Protein AF-A0A9P7DK66-F1 (afdb_monomer_lite)

Structure (mmCIF, N/CA/C/O backbone):
data_AF-A0A9P7DK66-F1
#
_entry.id   AF-A0A9P7DK66-F1
#
loop_
_atom_site.group_PDB
_atom_site.id
_atom_site.type_symbol
_atom_site.label_atom_id
_atom_site.label_alt_id
_atom_site.label_comp_id
_atom_site.label_asym_id
_atom_site.label_entity_id
_atom_site.label_seq_id
_atom_site.pdbx_PDB_ins_code
_atom_site.Cartn_x
_atom_site.Cartn_y
_atom_site.Cartn_z
_atom_site.occupancy
_atom_site.B_iso_or_equiv
_atom_site.auth_seq_id
_atom_site.auth_comp_id
_atom_site.auth_asym_id
_atom_site.auth_atom_id
_atom_site.pdbx_PDB_model_num
ATOM 1 N N . MET A 1 1 ? 29.834 6.081 -9.379 1.00 50.38 1 MET A N 1
ATOM 2 C CA . MET A 1 1 ? 28.727 6.744 -10.091 1.00 50.38 1 MET A CA 1
ATOM 3 C C . MET A 1 1 ? 27.559 5.794 -9.949 1.00 50.38 1 MET A C 1
ATOM 5 O O . MET A 1 1 ? 27.629 4.728 -10.540 1.00 50.38 1 MET A O 1
ATOM 9 N N . THR A 1 2 ? 26.635 6.073 -9.030 1.00 57.19 2 THR A N 1
ATOM 10 C CA . THR A 1 2 ? 25.495 5.184 -8.749 1.00 57.19 2 THR A CA 1
ATOM 11 C C . THR A 1 2 ? 24.680 5.039 -10.024 1.00 57.19 2 THR A C 1
ATOM 13 O O . THR A 1 2 ? 24.426 6.047 -10.693 1.00 57.19 2 THR A O 1
ATOM 16 N N . ASP A 1 3 ? 24.338 3.812 -10.398 1.00 84.44 3 ASP A N 1
ATOM 17 C CA . ASP A 1 3 ? 23.576 3.584 -11.618 1.00 84.44 3 ASP A CA 1
ATOM 18 C C . ASP A 1 3 ? 22.195 4.246 -11.474 1.00 84.44 3 ASP A C 1
ATOM 20 O O . ASP A 1 3 ? 21.563 4.195 -10.417 1.00 84.44 3 ASP A O 1
ATOM 24 N N . LEU A 1 4 ? 21.710 4.917 -12.522 1.00 83.62 4 LEU A N 1
ATOM 25 C CA . LEU A 1 4 ? 20.408 5.592 -12.473 1.00 83.62 4 LEU A CA 1
ATOM 26 C C . LEU A 1 4 ? 19.277 4.607 -12.123 1.00 83.62 4 LEU A C 1
ATOM 28 O O . LEU A 1 4 ? 18.279 5.009 -11.520 1.00 83.62 4 LEU A O 1
ATOM 32 N N . ASN A 1 5 ? 19.416 3.330 -12.485 1.00 82.81 5 ASN A N 1
ATOM 33 C CA . ASN A 1 5 ? 18.432 2.309 -12.149 1.00 82.81 5 ASN A CA 1
ATOM 34 C C . ASN A 1 5 ? 18.531 1.880 -10.687 1.00 82.81 5 ASN A C 1
ATOM 36 O O . ASN A 1 5 ? 17.489 1.669 -10.076 1.00 82.81 5 ASN A O 1
ATOM 40 N N . GLU A 1 6 ? 19.731 1.836 -10.103 1.00 86.81 6 GLU A N 1
ATOM 41 C CA . GLU A 1 6 ? 19.910 1.627 -8.658 1.00 86.81 6 GLU A CA 1
ATOM 42 C C . GLU A 1 6 ? 19.237 2.754 -7.863 1.00 86.81 6 GLU A C 1
ATOM 44 O O . GLU A 1 6 ? 18.476 2.489 -6.939 1.00 86.81 6 GLU A O 1
ATOM 49 N N . LEU A 1 7 ? 19.403 4.017 -8.274 1.00 89.56 7 LEU A N 1
ATOM 50 C CA . LEU A 1 7 ? 18.722 5.136 -7.612 1.00 89.56 7 LEU A CA 1
ATOM 51 C C . LEU A 1 7 ? 17.192 5.032 -7.725 1.00 89.56 7 LEU A C 1
ATOM 53 O O . LEU A 1 7 ? 16.476 5.251 -6.749 1.00 89.56 7 LEU A O 1
ATOM 57 N N . LYS A 1 8 ? 16.674 4.690 -8.912 1.00 88.00 8 LYS A N 1
ATOM 58 C CA . LYS A 1 8 ? 15.232 4.459 -9.109 1.00 88.00 8 LYS A CA 1
ATOM 59 C C . LYS A 1 8 ? 14.724 3.304 -8.252 1.00 88.00 8 LYS A C 1
ATOM 61 O O . LYS A 1 8 ? 13.612 3.378 -7.741 1.00 88.00 8 LYS A O 1
ATOM 66 N N . PHE A 1 9 ? 15.526 2.257 -8.101 1.00 90.12 9 PHE A N 1
ATOM 67 C CA . PHE A 1 9 ? 15.202 1.097 -7.287 1.00 90.12 9 PHE A CA 1
ATOM 68 C C . PHE A 1 9 ? 15.040 1.477 -5.812 1.00 90.12 9 PHE A C 1
ATOM 70 O O . PHE A 1 9 ? 13.999 1.191 -5.224 1.00 90.12 9 PHE A O 1
ATOM 77 N N . GLU A 1 10 ? 16.001 2.211 -5.250 1.00 92.81 10 GLU A N 1
ATOM 78 C CA . GLU A 1 10 ? 15.934 2.707 -3.869 1.00 92.81 10 GLU A CA 1
ATOM 79 C C . GLU A 1 10 ? 14.711 3.608 -3.637 1.00 92.81 10 GLU A C 1
ATOM 81 O O . GLU A 1 10 ? 13.989 3.457 -2.651 1.00 92.81 10 GLU A O 1
ATOM 86 N N . VAL A 1 11 ? 14.402 4.497 -4.588 1.00 93.81 11 VAL A N 1
ATOM 87 C CA . VAL A 1 11 ? 13.197 5.342 -4.520 1.00 93.81 11 VAL A CA 1
ATOM 88 C C . VAL A 1 11 ? 11.918 4.499 -4.522 1.00 93.81 11 VAL A C 1
ATOM 90 O O . VAL A 1 11 ? 10.987 4.784 -3.768 1.00 93.81 11 VAL A O 1
ATOM 93 N N . LEU A 1 12 ? 11.847 3.450 -5.345 1.00 94.75 12 LEU A N 1
ATOM 94 C CA . LEU A 1 12 ? 10.690 2.552 -5.370 1.00 94.75 12 LEU A CA 1
ATOM 95 C C . LEU A 1 12 ? 10.533 1.788 -4.051 1.00 94.75 12 LEU A C 1
ATOM 97 O O . LEU A 1 12 ? 9.405 1.644 -3.579 1.00 94.75 12 LEU A O 1
ATOM 101 N N . LEU A 1 13 ? 11.633 1.344 -3.435 1.00 95.50 13 LEU A N 1
ATOM 102 C CA . LEU A 1 13 ? 11.603 0.708 -2.115 1.00 95.50 13 LEU A CA 1
ATOM 103 C C . LEU A 1 13 ? 11.085 1.660 -1.032 1.00 95.50 13 LEU A C 1
ATOM 105 O O . LEU A 1 13 ? 10.250 1.256 -0.219 1.00 95.50 13 LEU A O 1
ATOM 109 N N . ASP A 1 14 ? 11.506 2.925 -1.050 1.00 96.94 14 ASP A N 1
ATOM 110 C CA . ASP A 1 14 ? 11.015 3.927 -0.101 1.00 96.94 14 ASP A CA 1
ATOM 111 C C . ASP A 1 14 ? 9.513 4.209 -0.285 1.00 96.94 14 ASP A C 1
ATOM 113 O O . ASP A 1 14 ? 8.746 4.263 0.684 1.00 96.94 14 ASP A O 1
ATOM 117 N N . ILE A 1 15 ? 9.040 4.290 -1.534 1.00 96.94 15 ILE A N 1
ATOM 118 C CA . ILE A 1 15 ? 7.608 4.439 -1.834 1.00 96.94 15 ILE A CA 1
ATOM 119 C C . ILE A 1 15 ? 6.819 3.224 -1.337 1.00 96.94 15 ILE A C 1
ATOM 121 O O . ILE A 1 15 ? 5.757 3.395 -0.734 1.00 96.94 15 ILE A O 1
ATOM 125 N N . ILE A 1 16 ? 7.322 2.007 -1.558 1.00 97.25 16 ILE A N 1
ATOM 126 C CA . ILE A 1 16 ? 6.690 0.765 -1.095 1.00 97.25 16 ILE A CA 1
ATOM 127 C C . ILE A 1 16 ? 6.585 0.763 0.428 1.00 97.25 16 ILE A C 1
ATOM 129 O O . ILE A 1 16 ? 5.492 0.591 0.971 1.00 97.25 16 ILE A O 1
ATOM 133 N N . ASN A 1 17 ? 7.696 1.014 1.120 1.00 97.94 17 ASN A N 1
ATOM 134 C CA . ASN A 1 17 ? 7.739 1.000 2.575 1.00 97.94 17 ASN A CA 1
ATOM 135 C C . ASN A 1 17 ? 6.825 2.079 3.175 1.00 97.94 17 ASN A C 1
ATOM 137 O O . ASN A 1 17 ? 5.964 1.791 4.008 1.00 97.94 17 ASN A O 1
ATOM 141 N N . SER A 1 18 ? 6.944 3.322 2.705 1.00 98.06 18 SER A N 1
ATOM 142 C CA . SER A 1 18 ? 6.142 4.439 3.212 1.00 98.06 18 SER A CA 1
ATOM 143 C C . SER A 1 18 ? 4.644 4.267 2.933 1.00 98.06 18 SER A C 1
ATOM 145 O O . SER A 1 18 ? 3.817 4.590 3.790 1.00 98.06 18 SER A O 1
ATOM 147 N N . SER A 1 19 ? 4.268 3.718 1.774 1.00 97.88 19 SER A N 1
ATOM 148 C CA . SER A 1 19 ? 2.867 3.448 1.428 1.00 97.88 19 SER A CA 1
ATOM 149 C C . SER A 1 19 ? 2.286 2.299 2.253 1.00 97.88 19 SER A C 1
ATOM 151 O O . SER A 1 19 ? 1.155 2.409 2.729 1.00 97.88 19 SER A O 1
ATOM 153 N N . ALA A 1 20 ? 3.059 1.234 2.492 1.00 97.12 20 ALA A N 1
ATOM 154 C CA . ALA A 1 20 ? 2.654 0.135 3.366 1.00 97.12 20 ALA A CA 1
ATOM 155 C C . ALA A 1 20 ? 2.436 0.613 4.811 1.00 97.12 20 ALA A C 1
ATOM 157 O O . ALA A 1 20 ? 1.387 0.337 5.398 1.00 97.12 20 ALA A O 1
ATOM 158 N N . CYS A 1 21 ? 3.364 1.406 5.357 1.00 97.38 21 CYS A N 1
ATOM 159 C CA . CYS A 1 21 ? 3.230 2.000 6.688 1.00 97.38 21 CYS A CA 1
ATOM 160 C C . CYS A 1 21 ? 1.971 2.872 6.805 1.00 97.38 21 CYS A C 1
ATOM 162 O O . CYS A 1 21 ? 1.186 2.683 7.733 1.00 97.38 21 CYS A O 1
ATOM 164 N N . LYS A 1 22 ? 1.712 3.753 5.828 1.00 97.31 22 LYS A N 1
ATOM 165 C CA . LYS A 1 22 ? 0.490 4.578 5.793 1.00 97.31 22 LYS A CA 1
ATOM 166 C C . LYS A 1 22 ? -0.778 3.726 5.749 1.00 97.31 22 LYS A C 1
ATOM 168 O O . LYS A 1 22 ? -1.720 3.991 6.489 1.00 97.31 22 LYS A O 1
ATOM 173 N N . ALA A 1 23 ? -0.813 2.679 4.923 1.00 95.81 23 ALA A N 1
ATOM 174 C CA . ALA A 1 23 ? -1.960 1.774 4.873 1.00 95.81 23 ALA A CA 1
ATOM 175 C C . ALA A 1 23 ? -2.190 1.087 6.232 1.00 95.81 23 ALA A C 1
ATOM 177 O O . ALA A 1 23 ? -3.321 1.035 6.716 1.00 95.81 23 ALA A O 1
ATOM 178 N N . MET A 1 24 ? -1.121 0.615 6.887 1.00 95.38 24 MET A N 1
ATOM 179 C CA . MET A 1 24 ? -1.197 0.024 8.226 1.00 95.38 24 MET A CA 1
ATOM 180 C C . MET A 1 24 ? -1.714 1.010 9.277 1.00 95.38 24 MET A C 1
ATOM 182 O O . MET A 1 24 ? -2.486 0.612 10.149 1.00 95.38 24 MET A O 1
ATOM 186 N N . GLU A 1 25 ? -1.305 2.277 9.223 1.00 95.31 25 GLU A N 1
ATOM 187 C CA . GLU A 1 25 ? -1.816 3.321 10.116 1.00 95.31 25 GLU A CA 1
ATOM 188 C C . GLU A 1 25 ? -3.321 3.525 9.938 1.00 95.31 25 GLU A C 1
ATOM 190 O O . GLU A 1 25 ? -4.053 3.522 10.928 1.00 95.31 25 GLU A O 1
ATOM 195 N N . GLU A 1 26 ? -3.807 3.624 8.699 1.00 94.56 26 GLU A N 1
ATOM 196 C CA . GLU A 1 26 ? -5.244 3.745 8.421 1.00 94.56 26 GLU A CA 1
ATOM 197 C C . GLU A 1 26 ? -6.036 2.525 8.915 1.00 94.56 26 GLU A C 1
ATOM 199 O O . GLU A 1 26 ? -7.082 2.671 9.550 1.00 94.56 26 GLU A O 1
ATOM 204 N N . TYR A 1 27 ? -5.510 1.313 8.721 1.00 93.81 27 TYR A N 1
ATOM 205 C CA . TYR A 1 27 ? -6.109 0.104 9.288 1.00 93.81 27 TYR A CA 1
ATOM 206 C C . TYR A 1 27 ? -6.174 0.155 10.820 1.00 93.81 27 TYR A C 1
ATOM 208 O O . TYR A 1 27 ? -7.223 -0.116 11.409 1.00 93.81 27 TYR A O 1
ATOM 216 N N . LYS A 1 28 ? -5.092 0.573 11.486 1.00 91.19 28 LYS A N 1
ATOM 217 C CA . LYS A 1 28 ? -5.039 0.695 12.953 1.00 91.19 28 LYS A CA 1
ATOM 218 C C . LYS A 1 28 ? -6.023 1.735 13.496 1.00 91.19 28 LYS A C 1
ATOM 220 O O . LYS A 1 28 ? -6.604 1.502 14.557 1.00 91.19 28 LYS A O 1
ATOM 225 N N . LYS A 1 29 ? -6.281 2.830 12.769 1.00 91.06 29 LYS A N 1
ATOM 226 C CA . LYS A 1 29 ? -7.294 3.837 13.152 1.00 91.06 29 LYS A CA 1
ATOM 227 C C . LYS A 1 29 ? -8.700 3.245 13.264 1.00 91.06 29 LYS A C 1
ATOM 229 O O . LYS A 1 29 ? -9.481 3.696 14.097 1.00 91.06 29 LYS A O 1
ATOM 234 N N . SER A 1 30 ? -9.011 2.202 12.491 1.00 85.75 30 SER A N 1
ATOM 235 C CA . SER A 1 30 ? -10.330 1.558 12.514 1.00 85.75 30 SER A CA 1
ATOM 236 C C . SER A 1 30 ? -10.620 0.734 13.776 1.00 85.75 30 SER A C 1
ATOM 238 O O . SER A 1 30 ? -11.738 0.264 13.933 1.00 85.75 30 SER A O 1
ATOM 240 N N . ARG A 1 31 ? -9.640 0.526 14.673 1.00 85.44 31 ARG A N 1
ATOM 241 C CA . ARG A 1 31 ? -9.698 -0.400 15.831 1.00 85.44 31 ARG A CA 1
ATOM 242 C C . ARG A 1 31 ? -9.895 -1.885 15.489 1.00 85.44 31 ARG A C 1
ATOM 244 O O . ARG A 1 31 ? -9.851 -2.710 16.395 1.00 85.44 31 ARG A O 1
ATOM 251 N N . HIS A 1 32 ? -10.046 -2.238 14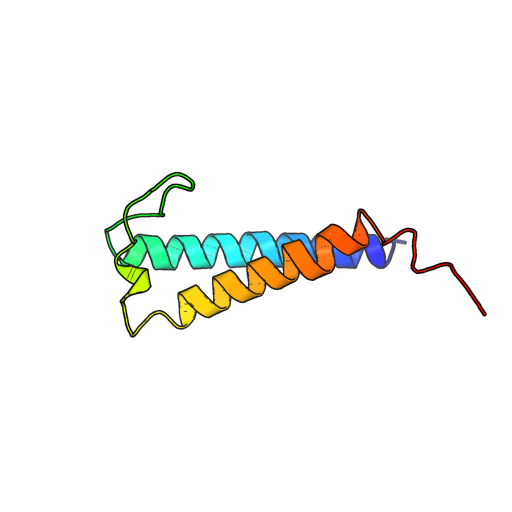.214 1.00 86.81 32 HIS A N 1
ATOM 252 C CA . HIS A 1 32 ? -10.180 -3.624 13.749 1.00 86.81 32 HIS A CA 1
ATOM 253 C C . HIS A 1 32 ? -8.842 -4.263 13.345 1.00 86.81 32 HIS A C 1
ATOM 255 O O . HIS A 1 32 ? -8.789 -5.458 13.063 1.00 86.81 32 HIS A O 1
ATOM 261 N N . GLY A 1 33 ? -7.753 -3.488 13.386 1.00 89.19 33 GLY A N 1
ATOM 262 C CA . GLY A 1 33 ? -6.410 -3.960 13.059 1.00 89.19 33 GLY A CA 1
ATOM 263 C C . GLY A 1 33 ? -6.171 -4.083 11.555 1.00 89.19 33 GLY A C 1
ATOM 264 O O . GLY A 1 33 ? -6.937 -3.579 10.742 1.00 89.19 33 GLY A O 1
ATOM 265 N N . VAL A 1 34 ? -5.054 -4.711 11.187 1.00 91.44 34 VAL A N 1
ATOM 266 C CA . VAL A 1 34 ? -4.701 -4.979 9.785 1.00 91.44 34 VAL A CA 1
ATOM 267 C C . VAL A 1 34 ? -5.352 -6.303 9.363 1.00 91.44 34 VAL A C 1
ATOM 269 O O . VAL A 1 34 ? -5.263 -7.270 10.123 1.00 91.44 34 VAL A O 1
ATOM 272 N N . PRO A 1 35 ? -5.992 -6.388 8.182 1.00 91.12 35 PRO A N 1
ATOM 273 C CA . PRO A 1 35 ? -6.577 -7.635 7.706 1.00 91.12 35 PRO A CA 1
ATOM 274 C C . PRO A 1 35 ? -5.499 -8.697 7.462 1.00 91.12 35 PRO A C 1
ATOM 276 O O . PRO A 1 35 ? -4.437 -8.415 6.909 1.00 91.12 35 PRO A O 1
ATOM 279 N N . GLY A 1 36 ? -5.787 -9.940 7.849 1.00 88.88 36 GLY A N 1
ATOM 280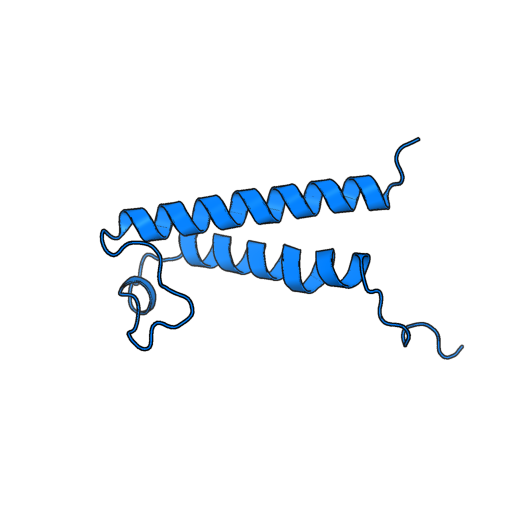 C CA . GLY A 1 36 ? -4.951 -11.084 7.493 1.00 88.88 36 GLY A CA 1
ATOM 281 C C . GLY A 1 36 ? -5.156 -11.477 6.030 1.00 88.88 36 GLY A C 1
ATOM 282 O O . GLY A 1 36 ? -6.288 -11.484 5.551 1.00 88.88 36 GLY A O 1
ATOM 283 N N . ALA A 1 37 ? -4.083 -11.864 5.336 1.00 87.94 37 ALA A N 1
ATOM 284 C CA . ALA A 1 37 ? -4.129 -12.248 3.919 1.00 87.94 37 ALA A CA 1
ATOM 285 C C . ALA A 1 37 ? -5.105 -13.404 3.619 1.00 87.94 37 ALA A C 1
ATOM 287 O O . ALA A 1 37 ? -5.682 -13.463 2.539 1.00 87.94 37 ALA A O 1
ATOM 288 N N . ASN A 1 38 ? -5.330 -14.286 4.598 1.00 89.50 38 ASN A N 1
ATOM 289 C CA . ASN A 1 38 ? -6.217 -15.446 4.475 1.00 89.50 38 ASN A CA 1
ATOM 290 C C . ASN A 1 38 ? -7.595 -15.209 5.123 1.00 89.50 38 ASN A C 1
ATOM 292 O O . ASN A 1 38 ? -8.344 -16.159 5.346 1.00 89.50 38 ASN A O 1
ATOM 296 N N . SER A 1 39 ? -7.919 -13.965 5.495 1.00 86.12 39 SER A N 1
ATOM 297 C CA . SER A 1 39 ? -9.215 -13.633 6.087 1.00 86.12 39 SER A CA 1
ATOM 298 C C . SER A 1 39 ? -10.319 -13.779 5.045 1.00 86.12 39 SER A C 1
ATOM 300 O O . SER A 1 39 ? -10.321 -13.087 4.031 1.00 86.12 39 SER A O 1
ATOM 302 N N . THR A 1 40 ? -11.298 -14.633 5.323 1.00 86.00 40 THR A N 1
ATOM 303 C CA . THR A 1 40 ? -12.524 -14.756 4.518 1.00 86.00 40 THR A CA 1
ATOM 304 C C . THR A 1 40 ? -13.581 -13.717 4.898 1.00 86.00 40 THR A C 1
ATOM 306 O O . THR A 1 40 ? -14.578 -13.557 4.198 1.00 86.00 40 THR A O 1
ATOM 309 N N . THR A 1 41 ? -13.361 -12.985 5.992 1.00 85.44 41 THR A N 1
ATOM 310 C CA . THR A 1 41 ? -14.262 -11.942 6.485 1.00 85.44 41 THR A CA 1
ATOM 311 C C . THR A 1 41 ? -13.870 -10.581 5.921 1.00 85.44 41 THR A C 1
ATOM 313 O O . THR A 1 41 ? -12.692 -10.209 5.935 1.00 85.44 41 THR A O 1
ATOM 316 N N . PHE A 1 42 ? -14.865 -9.807 5.475 1.00 84.88 42 PHE A N 1
ATOM 317 C CA . PHE A 1 42 ? -14.660 -8.428 5.040 1.00 84.88 42 PHE A CA 1
ATOM 318 C C . PHE A 1 42 ? -14.144 -7.553 6.183 1.00 84.88 42 PHE A C 1
ATOM 320 O O . PHE A 1 42 ? -14.691 -7.547 7.285 1.00 84.88 42 PHE A O 1
ATOM 327 N N . HIS A 1 43 ? -13.125 -6.749 5.888 1.00 89.38 43 HIS A N 1
ATOM 328 C CA . HIS A 1 43 ? -12.684 -5.703 6.796 1.00 89.38 43 HIS A CA 1
ATOM 329 C C . HIS A 1 43 ? -13.716 -4.557 6.801 1.00 89.38 43 HIS A C 1
ATOM 331 O O . HIS A 1 43 ? -14.176 -4.175 5.724 1.00 89.38 43 HIS A O 1
ATOM 337 N N . PRO A 1 44 ? -14.056 -3.942 7.949 1.00 89.06 44 PRO A N 1
ATOM 338 C CA . PRO A 1 44 ? -15.039 -2.851 8.003 1.00 89.06 44 PRO A CA 1
ATOM 339 C C . PRO A 1 44 ? -14.708 -1.658 7.092 1.00 89.06 44 PRO A C 1
ATOM 341 O O . PRO A 1 44 ? -15.598 -1.062 6.490 1.00 89.06 44 PRO A O 1
ATOM 344 N N . LEU A 1 45 ? -13.417 -1.365 6.897 1.00 90.56 45 LEU A N 1
ATOM 345 C CA . LEU A 1 45 ? -12.968 -0.341 5.939 1.00 90.56 45 LEU A CA 1
ATOM 346 C C . LEU A 1 45 ? -13.286 -0.669 4.469 1.00 90.56 45 LEU A C 1
ATOM 348 O O . LEU A 1 45 ? -13.216 0.219 3.632 1.00 90.56 45 LEU A O 1
ATOM 352 N N . ASN A 1 46 ? -13.681 -1.893 4.125 1.00 84.44 46 ASN A N 1
ATOM 353 C CA . ASN A 1 46 ? -14.127 -2.203 2.764 1.00 84.44 46 ASN A CA 1
ATOM 354 C C . ASN A 1 46 ? -15.476 -1.543 2.444 1.00 84.44 46 ASN A C 1
ATOM 356 O O . ASN A 1 46 ? -15.765 -1.267 1.282 1.00 84.44 46 ASN A O 1
ATOM 360 N N . LEU A 1 47 ? -16.284 -1.272 3.472 1.00 86.19 47 LEU A N 1
ATOM 361 C CA . LEU A 1 47 ? -17.617 -0.678 3.357 1.00 86.19 47 LEU A CA 1
ATOM 362 C C . LEU A 1 47 ? -17.648 0.792 3.802 1.00 86.19 47 LEU A C 1
ATOM 364 O O . LEU A 1 47 ? -18.661 1.465 3.632 1.00 86.19 47 LEU A O 1
ATOM 368 N N . ALA A 1 48 ? -16.553 1.300 4.373 1.00 87.8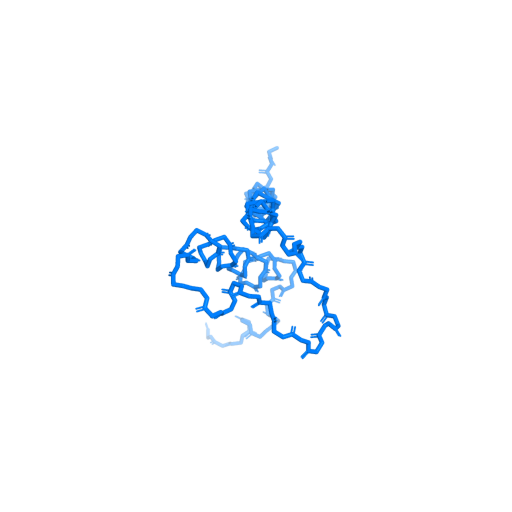8 48 ALA A N 1
ATOM 369 C CA . ALA A 1 48 ? -16.488 2.656 4.899 1.00 87.88 48 ALA A CA 1
ATOM 370 C C . ALA A 1 48 ? -16.309 3.708 3.790 1.00 87.88 48 ALA A C 1
ATOM 372 O O . ALA A 1 48 ? -15.514 3.554 2.854 1.00 87.88 48 ALA A O 1
ATOM 373 N N . THR A 1 49 ? -17.025 4.822 3.934 1.00 84.44 49 THR A N 1
ATOM 374 C CA . THR A 1 49 ? -17.002 5.940 2.981 1.00 84.44 49 THR A CA 1
ATOM 375 C C . THR A 1 49 ? -15.720 6.767 3.098 1.00 84.44 49 THR A C 1
ATOM 377 O O . THR A 1 49 ? -15.166 7.194 2.087 1.00 84.44 49 THR A O 1
ATOM 380 N N . ASP A 1 50 ? -15.199 6.939 4.316 1.00 85.62 50 ASP A N 1
ATOM 381 C CA . ASP A 1 50 ? -13.973 7.699 4.580 1.00 85.62 50 ASP A CA 1
ATOM 382 C C . ASP A 1 50 ? -12.726 6.805 4.518 1.00 85.62 50 ASP A C 1
ATOM 384 O O . ASP A 1 50 ? -12.098 6.464 5.516 1.00 85.62 50 ASP A O 1
ATOM 388 N N . THR A 1 51 ? -12.417 6.330 3.310 1.00 92.81 51 THR A N 1
ATOM 389 C CA . THR A 1 51 ? -11.287 5.415 3.055 1.00 92.81 51 THR A CA 1
ATOM 390 C C . THR A 1 51 ? -10.315 5.964 2.021 1.00 92.81 51 THR A C 1
ATOM 392 O O . THR A 1 51 ? -9.476 5.235 1.494 1.00 92.81 51 THR A O 1
ATOM 395 N N . LEU A 1 52 ? -10.403 7.261 1.708 1.00 94.06 52 LEU A N 1
ATOM 396 C CA . LEU A 1 52 ? -9.610 7.876 0.645 1.00 94.06 52 LEU A CA 1
ATOM 397 C C . LEU A 1 52 ? -8.103 7.764 0.909 1.00 94.06 52 LEU A C 1
ATOM 399 O O . LEU A 1 52 ? -7.354 7.430 -0.008 1.00 94.06 52 LEU A O 1
ATOM 403 N N . ALA A 1 53 ? -7.661 8.021 2.143 1.00 94.44 53 ALA A N 1
ATOM 404 C CA . ALA A 1 53 ? -6.253 7.914 2.526 1.00 94.44 53 ALA A CA 1
ATOM 405 C C . ALA A 1 53 ? -5.730 6.480 2.355 1.00 94.44 53 ALA A C 1
ATOM 407 O O . ALA A 1 53 ? -4.715 6.268 1.690 1.00 94.44 53 ALA A O 1
ATOM 408 N N . LEU A 1 54 ? -6.487 5.495 2.850 1.00 95.25 54 LEU A N 1
ATOM 409 C CA . LEU A 1 54 ? -6.164 4.077 2.701 1.0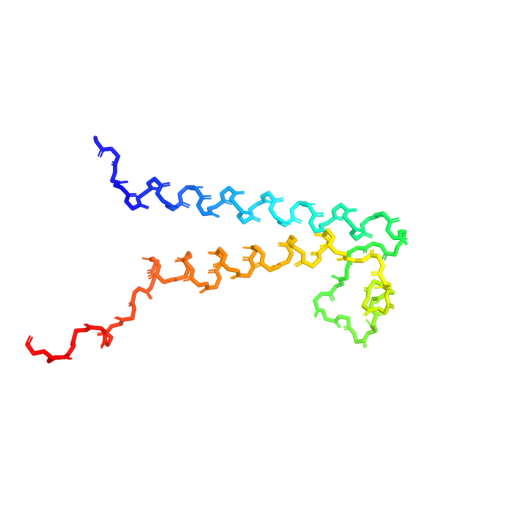0 95.25 54 LEU A CA 1
ATOM 410 C C . LEU A 1 54 ? -6.094 3.667 1.224 1.00 95.25 54 LEU A C 1
ATOM 412 O O . LEU A 1 54 ? -5.113 3.070 0.790 1.00 95.25 54 LEU A O 1
ATOM 416 N N . ARG A 1 55 ? -7.100 4.037 0.424 1.00 95.06 55 ARG A N 1
ATOM 417 C CA . ARG A 1 55 ? -7.146 3.726 -1.015 1.00 95.06 55 ARG A CA 1
ATOM 418 C C . ARG A 1 55 ? -5.971 4.342 -1.770 1.00 95.06 55 ARG A C 1
ATOM 420 O O . ARG A 1 55 ? -5.435 3.700 -2.667 1.00 95.06 55 ARG A O 1
ATOM 427 N N . LYS A 1 56 ? -5.567 5.569 -1.425 1.00 96.69 56 LYS A N 1
ATOM 428 C CA . LYS A 1 56 ? -4.382 6.216 -2.010 1.00 96.69 56 LYS A CA 1
ATOM 429 C C . LYS A 1 56 ? -3.104 5.455 -1.660 1.00 96.69 56 LYS A C 1
ATOM 431 O O . LYS A 1 56 ? -2.311 5.195 -2.558 1.00 96.69 56 LYS A O 1
ATOM 436 N N . ALA A 1 57 ? -2.928 5.080 -0.394 1.00 96.81 57 ALA A N 1
ATOM 437 C CA . ALA A 1 57 ? -1.762 4.325 0.057 1.00 96.81 57 ALA A CA 1
ATOM 438 C C . ALA A 1 57 ? -1.663 2.954 -0.635 1.00 96.81 57 ALA A C 1
ATOM 440 O O . ALA A 1 57 ? -0.609 2.621 -1.169 1.00 96.81 57 ALA A O 1
ATOM 441 N N . ILE A 1 58 ? -2.770 2.205 -0.715 1.00 95.25 58 ILE A N 1
ATOM 442 C CA . ILE A 1 58 ? -2.812 0.902 -1.401 1.00 95.25 58 ILE A CA 1
ATOM 443 C C . ILE A 1 58 ? -2.499 1.052 -2.895 1.00 95.25 58 ILE A C 1
ATOM 445 O O . ILE A 1 58 ? -1.635 0.347 -3.402 1.00 95.25 58 ILE A O 1
ATOM 449 N N . ARG A 1 59 ? -3.120 2.008 -3.599 1.00 95.62 59 ARG A N 1
ATOM 450 C CA . ARG A 1 59 ? -2.860 2.208 -5.038 1.00 95.62 59 ARG A CA 1
ATOM 451 C C . ARG A 1 59 ? -1.413 2.601 -5.332 1.00 95.62 59 ARG A C 1
ATOM 453 O O . ARG A 1 59 ? -0.854 2.159 -6.331 1.00 95.62 59 ARG A O 1
ATOM 460 N N . LEU A 1 60 ? -0.806 3.439 -4.487 1.00 96.75 60 LEU A N 1
ATOM 461 C CA . LEU A 1 60 ? 0.611 3.793 -4.619 1.00 96.75 60 LEU A CA 1
ATOM 462 C C . LEU A 1 60 ? 1.511 2.577 -4.397 1.00 96.75 60 LEU A C 1
ATOM 464 O O . LEU A 1 60 ? 2.443 2.367 -5.171 1.00 96.75 60 LEU A O 1
ATOM 468 N N . LEU A 1 61 ? 1.200 1.759 -3.390 1.00 96.44 61 LEU A N 1
ATOM 469 C CA . LEU A 1 61 ? 1.909 0.512 -3.117 1.00 96.44 61 LEU A CA 1
ATOM 470 C C . LEU A 1 61 ? 1.825 -0.458 -4.307 1.00 96.44 61 LEU A C 1
ATOM 472 O O . LEU A 1 61 ? 2.853 -0.957 -4.759 1.00 96.44 61 LEU A O 1
ATOM 476 N N . GLU A 1 62 ? 0.626 -0.681 -4.851 1.00 94.12 62 GLU A N 1
ATOM 477 C CA . GLU A 1 62 ? 0.392 -1.534 -6.025 1.00 94.12 62 GLU A CA 1
ATOM 478 C C . GLU A 1 62 ? 1.151 -1.025 -7.257 1.00 94.12 62 GLU A C 1
ATOM 480 O O . GLU A 1 62 ? 1.822 -1.800 -7.939 1.00 94.12 62 GLU A O 1
ATOM 485 N N . GLY A 1 63 ? 1.102 0.285 -7.514 1.00 92.50 63 GLY A N 1
ATOM 486 C CA . GLY A 1 63 ? 1.840 0.929 -8.599 1.00 92.50 63 GLY A CA 1
ATOM 487 C C . GLY A 1 63 ? 3.352 0.745 -8.477 1.00 92.50 63 GLY A C 1
ATOM 488 O O . GLY A 1 63 ? 4.009 0.324 -9.429 1.00 92.50 63 GLY A O 1
ATOM 489 N N . ALA A 1 64 ? 3.911 1.021 -7.299 1.00 93.31 64 ALA A N 1
ATOM 490 C CA . ALA A 1 64 ? 5.347 0.922 -7.074 1.00 93.31 64 ALA A CA 1
ATOM 491 C C . ALA A 1 64 ? 5.844 -0.532 -7.131 1.00 93.31 64 ALA A C 1
ATOM 493 O O . ALA A 1 64 ? 6.839 -0.813 -7.796 1.00 93.31 64 ALA A O 1
ATOM 494 N N . TYR A 1 65 ? 5.136 -1.468 -6.494 1.00 89.75 65 TYR A N 1
ATOM 495 C CA . TYR A 1 65 ? 5.536 -2.874 -6.449 1.00 89.75 65 TYR A CA 1
ATOM 496 C C . TYR A 1 65 ? 5.270 -3.607 -7.770 1.00 89.75 65 TYR A C 1
ATOM 498 O O . TYR A 1 65 ? 6.192 -4.159 -8.374 1.00 89.75 65 TYR A O 1
ATOM 506 N N . HIS A 1 66 ? 4.020 -3.607 -8.243 1.00 81.38 66 HIS A N 1
ATOM 507 C CA . HIS A 1 66 ? 3.610 -4.444 -9.369 1.00 81.38 66 HIS A CA 1
ATOM 508 C C . HIS A 1 66 ? 4.017 -3.844 -10.715 1.00 81.38 66 HIS A C 1
ATOM 510 O O . HIS A 1 66 ? 4.446 -4.584 -11.592 1.00 81.38 66 HIS A O 1
ATOM 516 N N . HIS A 1 67 ? 3.907 -2.525 -10.896 1.00 76.56 67 HIS A N 1
ATOM 517 C CA . HIS A 1 67 ? 4.123 -1.905 -12.209 1.00 76.56 67 HIS A CA 1
ATOM 518 C C . HIS A 1 67 ? 5.538 -1.376 -12.439 1.00 76.56 67 HIS A C 1
ATOM 520 O O . HIS A 1 67 ? 5.883 -1.088 -13.584 1.00 76.56 67 HIS A O 1
ATOM 526 N N . GLN A 1 68 ? 6.339 -1.193 -11.389 1.00 85.31 68 GLN A N 1
ATOM 527 C CA . GLN A 1 68 ? 7.659 -0.568 -11.508 1.00 85.31 68 GLN A CA 1
ATOM 528 C C . GLN A 1 68 ? 8.764 -1.483 -10.982 1.00 85.31 68 GLN A C 1
ATOM 530 O O . GLN A 1 68 ? 9.599 -1.919 -11.769 1.00 85.31 68 GLN A O 1
ATOM 535 N N . LEU A 1 69 ? 8.754 -1.830 -9.690 1.00 87.31 69 LEU A N 1
ATOM 536 C CA . LEU A 1 69 ? 9.831 -2.617 -9.079 1.00 87.31 69 LEU A CA 1
ATOM 537 C C . LEU A 1 69 ? 9.975 -3.998 -9.738 1.00 87.31 69 LEU A C 1
ATOM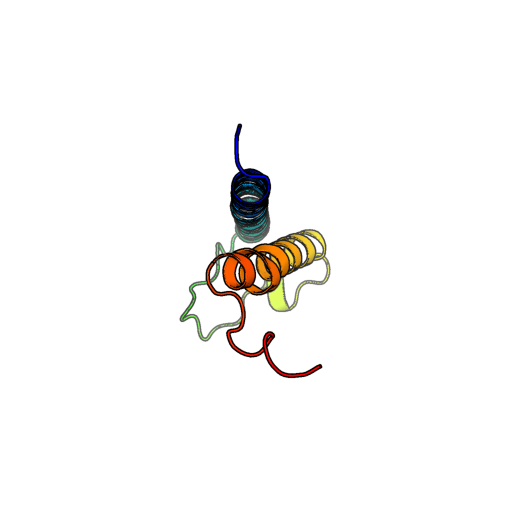 539 O O . LEU A 1 69 ? 11.085 -4.405 -10.081 1.00 87.31 69 LEU A O 1
ATOM 543 N N . SER A 1 70 ? 8.854 -4.692 -9.969 1.00 84.69 70 SER A N 1
ATOM 544 C CA . SER A 1 70 ? 8.854 -6.005 -10.628 1.00 84.69 70 SER A CA 1
ATOM 545 C C . SER A 1 70 ? 9.403 -5.937 -12.063 1.00 84.69 70 SER A C 1
ATOM 547 O O . SER A 1 70 ? 10.195 -6.788 -12.456 1.00 84.69 70 SER A O 1
ATOM 549 N N . VAL A 1 71 ? 9.050 -4.890 -12.819 1.00 83.75 71 VAL A N 1
ATOM 550 C CA . VAL A 1 71 ? 9.468 -4.677 -14.214 1.00 83.75 71 VAL A CA 1
ATOM 551 C C . VAL A 1 71 ? 10.952 -4.326 -14.301 1.00 83.75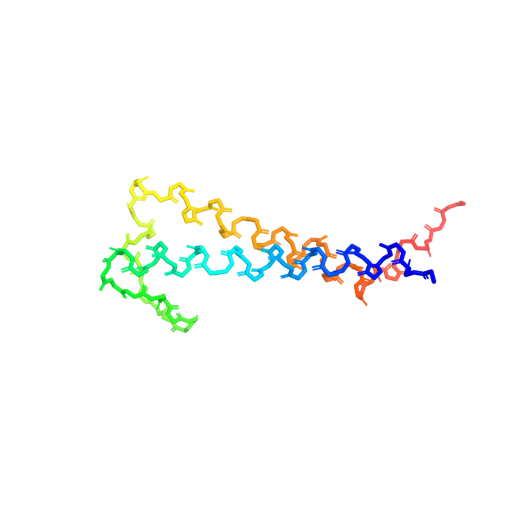 71 VAL A C 1
ATOM 553 O O . VAL A 1 71 ? 11.619 -4.743 -15.241 1.00 83.75 71 VAL A O 1
ATOM 556 N N . VAL A 1 72 ? 11.488 -3.589 -13.325 1.00 82.56 72 VAL A N 1
ATOM 557 C CA . VAL A 1 72 ? 12.923 -3.269 -13.257 1.00 82.56 72 VAL A CA 1
ATOM 558 C C . VAL A 1 72 ? 13.758 -4.525 -12.989 1.00 82.56 72 VAL A C 1
ATOM 560 O O . VAL A 1 72 ? 14.790 -4.713 -13.627 1.00 82.56 72 VAL A O 1
ATOM 563 N N . LEU A 1 73 ? 13.315 -5.397 -12.077 1.00 84.19 73 LEU A N 1
ATOM 564 C CA . LEU A 1 73 ? 14.044 -6.624 -11.720 1.00 84.19 73 LEU A CA 1
ATOM 565 C C . LEU A 1 73 ? 13.841 -7.773 -12.715 1.00 84.19 73 LEU A C 1
ATOM 567 O O . LEU A 1 73 ? 14.720 -8.618 -12.877 1.00 84.19 73 LEU A O 1
ATOM 571 N N . ALA A 1 74 ? 12.683 -7.819 -13.365 1.00 83.44 74 ALA A N 1
ATOM 572 C CA . ALA A 1 74 ? 12.313 -8.834 -14.340 1.00 83.44 74 ALA A CA 1
ATOM 573 C C . ALA A 1 74 ? 11.744 -8.166 -15.603 1.00 83.44 74 ALA A C 1
ATOM 575 O O . ALA A 1 74 ? 10.551 -8.308 -15.896 1.00 83.44 74 ALA A O 1
ATOM 576 N N . PRO A 1 75 ? 12.576 -7.429 -16.364 1.00 73.38 75 PRO A N 1
ATOM 577 C CA . PRO A 1 75 ? 12.124 -6.788 -17.586 1.00 73.38 75 PRO A CA 1
ATOM 578 C C . PRO A 1 75 ? 11.557 -7.846 -18.543 1.00 73.38 75 PRO A C 1
ATOM 580 O O . PRO A 1 75 ? 12.155 -8.922 -18.693 1.00 73.38 75 PRO A O 1
ATOM 583 N N . PRO A 1 76 ? 10.407 -7.586 -19.194 1.00 71.12 76 PRO A N 1
ATOM 584 C CA . PRO A 1 76 ? 9.804 -8.549 -20.100 1.00 71.12 76 PRO A CA 1
ATOM 585 C C . PRO A 1 76 ? 10.804 -8.934 -21.192 1.00 71.12 76 PRO A C 1
ATOM 587 O O . PRO A 1 76 ? 11.262 -8.093 -21.963 1.00 71.12 76 PRO A O 1
ATOM 590 N N . ARG A 1 77 ? 11.114 -10.230 -21.303 1.00 66.50 77 ARG A N 1
ATOM 591 C CA . ARG A 1 77 ? 12.007 -10.759 -22.352 1.00 66.50 77 ARG A CA 1
ATOM 592 C C . ARG A 1 77 ? 11.455 -10.554 -23.771 1.00 66.50 77 ARG A C 1
ATOM 594 O O . ARG A 1 77 ? 12.193 -10.701 -24.736 1.00 66.50 77 ARG A O 1
ATOM 601 N N . HIS A 1 78 ? 10.175 -10.198 -23.893 1.00 54.91 78 HIS A N 1
ATOM 602 C CA . HIS A 1 78 ? 9.466 -10.013 -25.160 1.00 54.91 78 HIS A CA 1
ATOM 603 C C . HIS A 1 78 ? 9.419 -8.564 -25.661 1.00 54.91 78 HIS A C 1
ATOM 605 O O . HIS A 1 78 ? 8.863 -8.325 -26.726 1.00 54.91 78 HIS A O 1
ATOM 611 N N . THR A 1 79 ? 10.035 -7.599 -24.969 1.00 49.81 79 THR A N 1
ATOM 612 C CA . THR A 1 79 ? 10.198 -6.238 -25.521 1.00 49.81 79 THR A CA 1
ATOM 613 C C . THR A 1 79 ? 11.321 -6.166 -26.570 1.00 49.81 79 THR A C 1
ATOM 615 O O . THR A 1 79 ? 11.559 -5.115 -27.152 1.00 49.81 79 THR A O 1
ATOM 618 N N . VAL A 1 80 ? 12.000 -7.288 -26.845 1.00 52.28 80 VAL A N 1
ATOM 619 C CA . VAL A 1 80 ? 12.974 -7.436 -27.935 1.00 52.28 80 VAL A CA 1
ATOM 620 C C . VAL A 1 80 ? 12.411 -8.384 -28.998 1.00 52.28 80 VAL A C 1
ATOM 622 O O . VAL A 1 80 ? 12.866 -9.517 -29.144 1.00 52.28 80 VAL A O 1
ATOM 625 N N . HIS A 1 81 ? 11.404 -7.940 -29.751 1.00 45.72 81 HIS A N 1
ATOM 626 C CA . HIS A 1 81 ? 11.122 -8.506 -31.072 1.00 45.72 81 HIS A CA 1
ATOM 627 C C . HIS A 1 81 ? 10.555 -7.452 -32.033 1.00 45.72 81 HIS A C 1
ATOM 629 O O . HIS A 1 81 ? 9.484 -6.915 -31.775 1.00 45.72 81 HIS A O 1
ATOM 635 N N . ALA A 1 82 ? 11.305 -7.250 -33.131 1.00 41.84 82 ALA A N 1
ATOM 636 C CA . ALA A 1 82 ? 11.000 -6.558 -34.396 1.00 41.84 82 ALA A CA 1
ATOM 637 C C . ALA A 1 82 ? 10.560 -5.079 -34.277 1.00 41.84 82 ALA A C 1
ATOM 639 O O . ALA A 1 82 ? 9.488 -4.782 -33.765 1.00 41.84 82 ALA A O 1
ATOM 640 N N . LEU A 1 83 ? 11.334 -4.091 -34.737 1.00 39.47 83 LEU A N 1
ATOM 641 C CA . LEU A 1 83 ? 11.905 -3.910 -36.081 1.00 39.47 83 LEU A CA 1
ATOM 642 C C . LEU A 1 83 ? 13.235 -3.146 -36.044 1.00 39.47 83 LEU A C 1
ATOM 644 O O . LEU A 1 83 ? 13.344 -2.210 -35.221 1.00 39.47 83 LEU A O 1
#

pLDDT: mean 85.82, std 13.63, range [39.47, 98.06]

Organism: NCBI:txid48587

Sequence (83 aa):
MTDLNELKFEVLLDIINSSACKAMEEYKKSRHGVPGANSTTFHPLNLATDTLALRKAIRLLEGAYHHQLSVVLAPPRHTVHAL

Foldseek 3Di:
DQPPLNVVLVVLVVLLVVLVVQLQVVQVVVVPGDDDPPDPDDDPLVVDPPCVSNVVSVVSNCCSPVVPNCCSVCPPPPVPDDD

Secondary structure (DSSP, 8-state):
---HHHHHHHHHHHHHHHHHHHHHHHHHHTSS-PPPTT--SPPGGGT-S--HHHHHHHHHHHIIIIIIIHHHHS--GGG----

Radius of gyration: 16.88 Å; chains: 1; bounding box: 46×23×52 Å